Protein AF-A0A7K3H5N1-F1 (afdb_monomer)

Radius of gyration: 18.87 Å; Cα contacts (8 Å, |Δi|>4): 88; chains: 1; bounding box: 56×30×49 Å

Structure (mmCIF, N/CA/C/O backbone):
data_AF-A0A7K3H5N1-F1
#
_entry.id   AF-A0A7K3H5N1-F1
#
loop_
_atom_site.group_PDB
_atom_site.id
_atom_site.type_symbol
_atom_site.label_atom_id
_atom_site.label_alt_id
_atom_site.label_comp_id
_atom_site.label_asym_id
_atom_site.label_entity_id
_atom_site.label_seq_id
_atom_site.pdbx_PDB_ins_code
_atom_site.Cartn_x
_atom_site.Cartn_y
_atom_site.Cartn_z
_atom_site.occupancy
_atom_site.B_iso_or_equiv
_atom_site.auth_seq_id
_atom_site.auth_comp_id
_atom_site.auth_asym_id
_atom_site.auth_atom_id
_atom_site.pdbx_PDB_model_num
ATOM 1 N N . THR A 1 1 ? -3.644 -3.323 -12.199 1.00 82.06 1 THR A N 1
ATOM 2 C CA . THR A 1 1 ? -2.297 -3.932 -12.253 1.00 82.06 1 THR A CA 1
ATOM 3 C C . THR A 1 1 ? -2.051 -4.682 -10.954 1.00 82.06 1 THR A C 1
ATOM 5 O O . THR A 1 1 ? -2.855 -4.539 -10.037 1.00 82.06 1 THR A O 1
ATOM 8 N N . ARG A 1 2 ? -0.981 -5.486 -10.854 1.00 87.69 2 ARG A N 1
ATOM 9 C CA . ARG A 1 2 ? -0.649 -6.191 -9.601 1.00 87.69 2 ARG A CA 1
ATOM 10 C C . ARG A 1 2 ? -0.397 -5.215 -8.445 1.00 87.69 2 ARG A C 1
ATOM 12 O O . ARG A 1 2 ? -0.907 -5.453 -7.361 1.00 87.69 2 ARG A O 1
ATOM 19 N N . VAL A 1 3 ? 0.288 -4.096 -8.708 1.00 89.62 3 VAL A N 1
ATOM 20 C CA . VAL A 1 3 ? 0.497 -3.008 -7.732 1.00 89.62 3 VAL A CA 1
ATOM 21 C C . VAL A 1 3 ? -0.835 -2.508 -7.176 1.00 89.62 3 VAL A C 1
ATOM 23 O O . VAL A 1 3 ? -1.033 -2.529 -5.969 1.00 89.62 3 VAL A O 1
ATOM 26 N N . ARG A 1 4 ? -1.791 -2.153 -8.046 1.00 89.38 4 ARG A N 1
ATOM 27 C CA . ARG A 1 4 ? -3.104 -1.664 -7.602 1.00 89.38 4 ARG A CA 1
ATOM 28 C C . ARG A 1 4 ? -3.829 -2.659 -6.693 1.00 89.38 4 ARG A C 1
ATOM 30 O O . ARG A 1 4 ? -4.322 -2.251 -5.655 1.00 89.38 4 ARG A O 1
ATOM 37 N N . GLY A 1 5 ? -3.833 -3.949 -7.037 1.00 91.00 5 GLY A N 1
ATOM 38 C CA . GLY A 1 5 ? -4.464 -4.971 -6.193 1.00 91.00 5 GLY A CA 1
ATOM 39 C C . GLY A 1 5 ? -3.802 -5.119 -4.816 1.00 91.00 5 GLY A C 1
ATOM 40 O O . GLY A 1 5 ? -4.490 -5.355 -3.831 1.00 91.00 5 GLY A O 1
ATOM 41 N N . VAL A 1 6 ? -2.479 -4.938 -4.730 1.00 92.62 6 VAL A N 1
ATOM 42 C CA . VAL A 1 6 ? -1.746 -4.938 -3.452 1.00 92.62 6 VAL A CA 1
ATOM 43 C C . VAL A 1 6 ? -2.134 -3.728 -2.593 1.00 92.62 6 VAL A C 1
ATOM 45 O O . VAL A 1 6 ? -2.397 -3.889 -1.403 1.00 92.62 6 VAL A O 1
ATOM 48 N N . LEU A 1 7 ? -2.218 -2.534 -3.187 1.00 92.69 7 LEU A N 1
ATOM 49 C CA . LEU A 1 7 ? -2.584 -1.307 -2.468 1.00 92.69 7 LEU A CA 1
ATOM 50 C C . LEU A 1 7 ? -4.067 -1.293 -2.054 1.00 92.69 7 LEU A C 1
ATOM 52 O O . LEU A 1 7 ? -4.380 -0.880 -0.942 1.00 92.69 7 LEU A O 1
ATOM 56 N N . GLU A 1 8 ? -4.963 -1.811 -2.902 1.00 93.00 8 GLU A N 1
ATOM 57 C CA . GLU A 1 8 ? -6.383 -2.033 -2.576 1.00 93.00 8 GLU A CA 1
ATOM 58 C C . GLU A 1 8 ? -6.536 -2.976 -1.377 1.00 93.00 8 GLU A C 1
ATOM 60 O O . GLU A 1 8 ? -7.287 -2.673 -0.452 1.00 93.00 8 GLU A O 1
ATOM 65 N N . ALA A 1 9 ? -5.785 -4.081 -1.347 1.00 94.06 9 ALA A N 1
ATOM 66 C CA . ALA A 1 9 ? -5.814 -5.017 -0.227 1.00 94.06 9 ALA A CA 1
ATOM 67 C C . ALA A 1 9 ? -5.272 -4.400 1.075 1.00 94.06 9 ALA A C 1
ATOM 69 O O . ALA A 1 9 ? -5.865 -4.600 2.133 1.00 94.06 9 ALA A O 1
ATOM 70 N N . LYS A 1 10 ?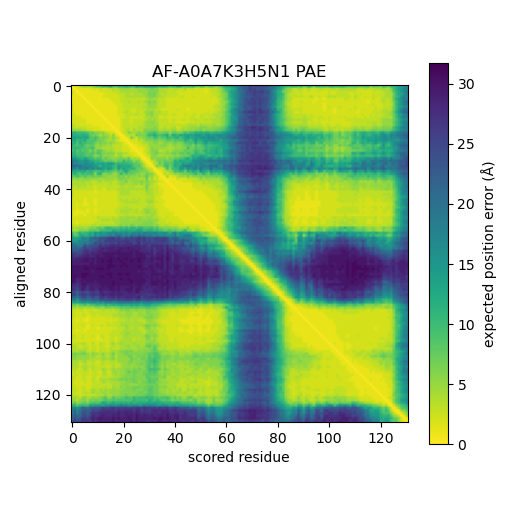 -4.175 -3.630 1.004 1.00 93.31 10 LYS A N 1
ATOM 71 C CA . LYS A 1 10 ? -3.596 -2.912 2.153 1.00 93.31 10 LYS A CA 1
ATOM 72 C C . LYS A 1 10 ? -4.599 -1.924 2.751 1.00 93.31 10 LYS A C 1
ATOM 74 O O . LYS A 1 10 ? -4.863 -2.002 3.947 1.00 93.31 10 LYS A O 1
ATOM 79 N N . LEU A 1 11 ? -5.172 -1.043 1.927 1.00 89.75 11 LEU A N 1
ATOM 80 C CA . LEU A 1 11 ? -6.124 -0.037 2.399 1.00 89.75 11 LEU A CA 1
ATOM 81 C C . LEU A 1 11 ? -7.401 -0.691 2.944 1.00 89.75 11 LEU A C 1
ATOM 83 O O . LEU A 1 11 ? -7.862 -0.325 4.020 1.00 89.75 11 LEU A O 1
ATOM 87 N N . GLY A 1 12 ? -7.935 -1.700 2.247 1.00 89.19 12 GLY A N 1
ATOM 88 C CA . GLY A 1 12 ? -9.112 -2.441 2.703 1.00 89.19 12 GLY A CA 1
ATOM 89 C C . GLY A 1 12 ? -8.904 -3.102 4.067 1.00 89.19 12 GLY A C 1
ATOM 90 O O . GLY A 1 12 ? -9.762 -2.979 4.935 1.00 89.19 12 GLY A O 1
ATOM 91 N N . LEU A 1 13 ? -7.741 -3.725 4.285 1.00 90.00 13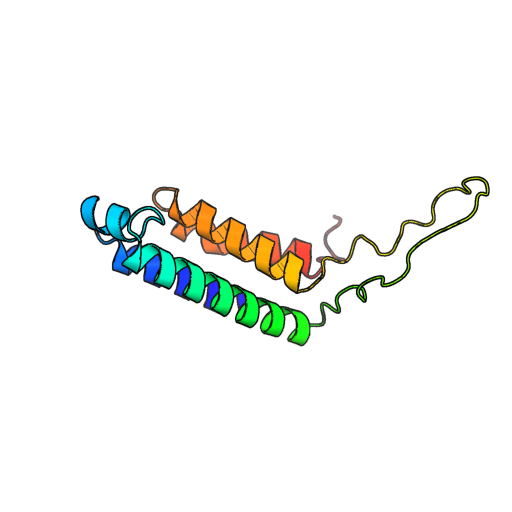 LEU A N 1
ATOM 92 C CA . LEU A 1 13 ? -7.392 -4.330 5.571 1.00 90.00 13 LEU A CA 1
ATOM 93 C C . LEU A 1 13 ? -7.337 -3.292 6.700 1.00 90.00 13 LEU A C 1
ATOM 95 O O . LEU A 1 13 ? -7.850 -3.547 7.785 1.00 90.00 13 LEU A O 1
ATOM 99 N N . VAL A 1 14 ? -6.719 -2.132 6.461 1.00 88.69 14 VAL A N 1
ATOM 100 C CA . VAL A 1 14 ? -6.621 -1.074 7.481 1.00 88.69 14 VAL A CA 1
ATOM 101 C C . VAL A 1 14 ? -7.999 -0.515 7.826 1.00 88.69 14 VAL A C 1
ATOM 103 O O . VAL A 1 14 ? -8.305 -0.364 9.006 1.00 88.69 14 VAL A O 1
ATOM 106 N N . LEU A 1 15 ? -8.853 -0.277 6.827 1.00 87.62 15 LEU A N 1
ATOM 107 C CA . LEU A 1 15 ? -10.222 0.196 7.049 1.00 87.62 15 LEU A CA 1
ATOM 108 C C . LEU A 1 15 ? -11.077 -0.836 7.800 1.00 87.62 15 LEU A C 1
ATOM 110 O O . LEU A 1 15 ? -11.817 -0.471 8.710 1.00 87.62 15 LEU A O 1
ATOM 114 N N . GLU A 1 16 ? -10.947 -2.124 7.470 1.00 89.00 16 GLU A N 1
ATOM 115 C CA . GLU A 1 16 ? -11.638 -3.205 8.183 1.00 89.00 16 GLU A CA 1
ATOM 116 C C . GLU A 1 16 ? -11.178 -3.307 9.643 1.00 89.00 16 GLU A C 1
ATOM 118 O O . GLU A 1 16 ? -12.004 -3.447 10.545 1.00 89.00 16 GLU A O 1
ATOM 123 N N . LEU A 1 17 ? -9.868 -3.195 9.886 1.00 86.81 17 LEU A N 1
ATOM 124 C CA . LEU A 1 17 ? -9.306 -3.218 11.233 1.00 86.81 17 LEU A CA 1
ATOM 125 C C . LEU A 1 17 ? -9.713 -1.990 12.048 1.00 86.81 17 LEU A C 1
ATOM 127 O O . LEU A 1 17 ? -10.031 -2.140 13.222 1.00 86.81 17 LEU A O 1
ATOM 131 N N . ALA A 1 18 ? -9.715 -0.795 11.454 1.00 84.69 18 ALA A N 1
ATOM 132 C CA . ALA A 1 18 ? -10.136 0.427 12.134 1.00 84.69 18 ALA A CA 1
ATOM 133 C C . ALA A 1 18 ? -11.633 0.383 12.495 1.00 84.69 18 ALA A C 1
ATOM 135 O O . ALA A 1 18 ? -12.020 0.787 13.596 1.00 84.69 18 ALA A O 1
ATOM 136 N N . GLY A 1 19 ? -12.466 -0.165 11.601 1.00 82.38 19 GLY A N 1
ATOM 137 C CA . GLY A 1 19 ? -13.916 -0.219 11.768 1.00 82.38 19 GLY A CA 1
ATOM 138 C C . GLY A 1 19 ? -14.525 1.164 12.031 1.00 82.38 19 GLY A C 1
ATOM 139 O O . GLY A 1 19 ? -13.968 2.192 11.655 1.00 82.38 19 GLY A O 1
ATOM 140 N N . ASP A 1 20 ? -15.659 1.198 12.733 1.00 76.06 20 ASP A N 1
ATOM 141 C CA . ASP A 1 20 ? -16.357 2.454 13.059 1.00 76.06 20 ASP A CA 1
ATOM 142 C C . ASP A 1 20 ? -15.872 3.107 14.372 1.00 76.06 20 ASP A C 1
ATOM 144 O O . ASP A 1 20 ? -16.408 4.132 14.800 1.00 76.06 20 ASP A O 1
ATOM 148 N N . SER A 1 21 ? -14.903 2.499 15.072 1.00 75.62 21 SER A N 1
ATOM 149 C CA . SER A 1 21 ? -14.525 2.905 16.429 1.00 75.62 21 SER A CA 1
ATOM 150 C C . SER A 1 21 ? -13.192 3.657 16.460 1.00 75.62 21 SER A C 1
ATOM 152 O O . SER A 1 21 ? -12.156 3.078 16.124 1.00 75.62 21 SER A O 1
ATOM 154 N N . PRO A 1 22 ? -13.153 4.896 16.986 1.00 70.88 22 PRO A N 1
ATOM 155 C CA . PRO A 1 22 ? -11.907 5.652 17.105 1.00 70.88 22 PRO A CA 1
ATOM 156 C C . PRO A 1 22 ? -10.877 4.963 18.015 1.00 70.88 22 PRO A C 1
ATOM 158 O O . PRO A 1 22 ? -9.679 5.118 17.815 1.00 70.88 22 PRO A O 1
ATOM 161 N N . HIS A 1 23 ? -11.321 4.144 18.975 1.00 75.31 23 HIS A N 1
ATOM 162 C CA . HIS A 1 23 ? -10.415 3.413 19.870 1.00 75.31 23 HIS A CA 1
ATOM 163 C C . HIS A 1 23 ? -9.627 2.313 19.151 1.00 75.31 23 HIS A C 1
ATOM 165 O O . HIS A 1 23 ? -8.522 1.985 19.568 1.00 75.31 23 HIS A O 1
ATOM 171 N N . THR A 1 24 ? -10.168 1.734 18.078 1.00 76.50 24 THR A N 1
ATOM 172 C CA . THR A 1 24 ? -9.447 0.714 17.309 1.00 76.50 24 THR A CA 1
ATOM 173 C C . THR A 1 24 ? -8.407 1.353 16.391 1.00 76.50 24 THR A C 1
ATOM 175 O O . THR A 1 24 ? -7.323 0.801 16.229 1.00 76.50 24 THR A O 1
ATOM 178 N N . ALA A 1 25 ? -8.673 2.557 15.875 1.00 74.31 25 ALA A N 1
ATOM 179 C CA . ALA A 1 25 ? -7.685 3.341 15.135 1.00 74.31 25 ALA A CA 1
ATOM 180 C C . ALA A 1 25 ? -6.482 3.741 16.015 1.00 74.31 25 ALA A C 1
ATOM 182 O O . ALA A 1 25 ? -5.342 3.631 15.576 1.00 74.31 25 ALA A O 1
ATOM 183 N N . GLU A 1 26 ? -6.714 4.114 17.280 1.00 74.94 26 GLU A N 1
ATOM 184 C CA . GLU A 1 26 ? -5.636 4.392 18.248 1.00 74.94 26 GLU A CA 1
ATOM 185 C C . GLU A 1 26 ? -4.746 3.170 18.525 1.00 74.94 26 GLU A C 1
ATOM 187 O O . GLU A 1 26 ? -3.563 3.321 18.822 1.00 74.94 26 GLU A O 1
ATOM 192 N N . LEU A 1 27 ? -5.292 1.954 18.421 1.00 75.81 27 LEU A N 1
ATOM 193 C CA . LEU A 1 27 ? -4.506 0.727 18.556 1.00 75.81 27 LEU A CA 1
ATOM 194 C C . LEU A 1 27 ? -3.633 0.461 17.332 1.00 75.81 27 LEU A C 1
ATOM 196 O O . LEU A 1 27 ? -2.599 -0.168 17.484 1.00 75.81 27 LEU A O 1
ATOM 200 N N . LEU A 1 28 ? -4.025 0.921 16.145 1.00 72.62 28 LEU A N 1
ATOM 201 C CA . LEU A 1 28 ? -3.232 0.777 14.920 1.00 72.62 28 LEU A CA 1
ATOM 202 C C . LEU A 1 28 ? -2.094 1.806 14.830 1.00 72.62 28 LEU A C 1
ATOM 204 O O . LEU A 1 28 ? -1.203 1.655 13.992 1.00 72.62 28 LEU A O 1
ATOM 208 N N . ASP A 1 29 ? -2.109 2.821 15.697 1.00 70.62 29 ASP A N 1
ATOM 209 C CA . ASP A 1 29 ? -1.074 3.843 15.779 1.00 70.62 29 ASP A CA 1
ATOM 210 C C . ASP A 1 29 ? 0.233 3.301 16.382 1.00 70.62 29 ASP A C 1
ATOM 212 O O . ASP A 1 29 ? 0.261 2.475 17.300 1.00 70.62 29 ASP A O 1
ATOM 216 N N . GLU A 1 30 ? 1.351 3.830 15.891 1.00 62.34 30 GLU A N 1
ATOM 217 C CA . GLU A 1 30 ? 2.709 3.429 16.265 1.00 62.34 30 GLU A CA 1
ATOM 218 C C . GLU A 1 30 ? 3.005 3.616 17.772 1.00 62.34 30 GLU A C 1
ATOM 220 O O . GLU A 1 30 ? 3.897 2.972 18.334 1.00 62.34 30 GLU A O 1
ATOM 225 N N . LYS A 1 31 ? 2.225 4.449 18.479 1.00 59.00 31 LYS A N 1
ATOM 226 C CA . LYS A 1 31 ? 2.336 4.657 19.935 1.00 59.00 31 LYS A CA 1
ATOM 227 C C . LYS A 1 31 ? 1.888 3.431 20.741 1.00 59.00 31 LYS A C 1
ATOM 229 O O . LYS A 1 31 ? 2.348 3.254 21.877 1.00 59.00 31 LYS A O 1
ATOM 234 N N . ALA A 1 32 ? 1.040 2.564 20.185 1.00 67.69 32 ALA A N 1
ATOM 235 C CA . ALA A 1 32 ? 0.609 1.317 20.807 1.00 67.69 32 ALA A CA 1
ATOM 236 C C . ALA A 1 32 ? 1.631 0.198 20.526 1.00 67.69 32 ALA A C 1
ATOM 238 O O . ALA A 1 32 ? 1.418 -0.642 19.662 1.00 67.69 32 ALA A O 1
ATOM 239 N N . ARG A 1 33 ? 2.749 0.174 21.273 1.00 61.22 33 ARG A N 1
ATOM 240 C CA . ARG A 1 33 ? 3.961 -0.650 21.016 1.00 61.22 33 ARG A CA 1
ATOM 241 C C . ARG A 1 33 ? 3.749 -2.026 20.358 1.00 61.22 33 ARG A C 1
ATOM 243 O O . ARG A 1 33 ? 4.425 -2.321 19.386 1.00 61.22 33 ARG A O 1
ATOM 250 N N . LEU A 1 34 ? 2.830 -2.859 20.861 1.00 71.06 34 LEU A N 1
ATOM 251 C CA . LEU A 1 34 ? 2.598 -4.201 20.302 1.00 71.06 34 LEU A CA 1
ATOM 252 C C . LEU A 1 34 ? 2.031 -4.163 18.873 1.00 71.06 34 LEU A C 1
ATOM 254 O O . LEU A 1 34 ? 2.442 -4.946 18.024 1.00 71.06 34 LEU A O 1
ATOM 258 N N . PHE A 1 35 ? 1.083 -3.268 18.613 1.00 74.62 35 PHE A N 1
ATOM 259 C CA . PHE A 1 35 ? 0.519 -3.073 17.281 1.00 74.62 35 PHE A CA 1
ATOM 260 C C . PHE A 1 35 ? 1.436 -2.220 16.406 1.00 74.62 35 PHE A C 1
ATOM 262 O O . PHE A 1 35 ? 1.530 -2.488 15.215 1.00 74.62 35 PHE A O 1
ATOM 269 N N . GLY A 1 36 ? 2.190 -1.288 16.995 1.00 77.31 36 GLY A N 1
ATOM 270 C CA . GLY A 1 36 ? 3.245 -0.541 16.312 1.00 77.31 36 GLY A CA 1
ATOM 271 C C . GLY A 1 36 ? 4.289 -1.459 15.669 1.00 77.31 36 GLY A C 1
ATOM 272 O O . GLY A 1 36 ? 4.559 -1.324 14.477 1.00 77.31 36 GLY A O 1
ATOM 273 N N . ASP A 1 37 ? 4.793 -2.459 16.402 1.00 82.62 37 ASP A N 1
ATOM 274 C CA . ASP A 1 37 ? 5.753 -3.440 15.867 1.00 82.62 37 ASP A CA 1
ATOM 275 C C . ASP A 1 37 ? 5.156 -4.258 14.703 1.00 82.62 37 ASP A C 1
ATOM 277 O O . ASP A 1 37 ? 5.824 -4.503 13.694 1.00 82.62 37 ASP A O 1
ATOM 281 N N . ILE A 1 38 ? 3.877 -4.645 14.808 1.00 87.19 38 ILE A N 1
ATOM 282 C CA . ILE A 1 38 ? 3.154 -5.374 13.752 1.00 87.19 38 ILE A CA 1
ATOM 283 C C . ILE A 1 38 ? 2.963 -4.489 12.514 1.00 87.19 38 ILE A C 1
ATOM 285 O O . ILE A 1 38 ? 3.239 -4.931 11.399 1.00 87.19 38 ILE A O 1
ATOM 289 N N . CYS A 1 39 ? 2.519 -3.244 12.692 1.00 85.50 39 CYS A N 1
ATOM 290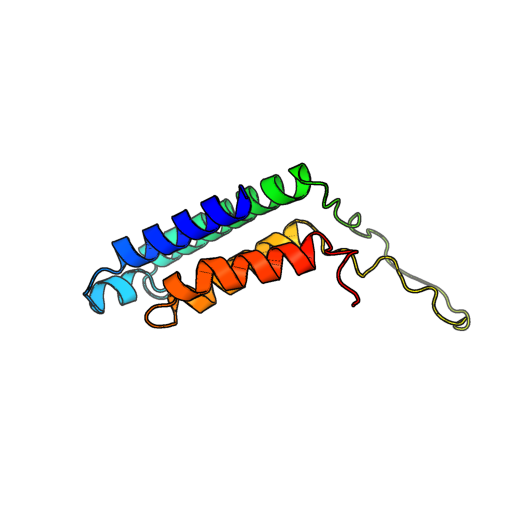 C CA . CYS A 1 39 ? 2.322 -2.280 11.611 1.00 85.50 39 CYS A CA 1
ATOM 291 C C . CYS A 1 39 ? 3.641 -1.970 10.892 1.00 85.50 39 CYS A C 1
ATOM 293 O O . CYS A 1 39 ? 3.669 -1.908 9.657 1.00 85.50 39 CYS A O 1
ATOM 295 N N . HIS A 1 40 ? 4.738 -1.835 11.641 1.00 86.81 40 HIS A N 1
ATOM 296 C CA . HIS A 1 40 ? 6.067 -1.610 11.085 1.00 86.81 40 HIS A CA 1
ATOM 297 C C . HIS A 1 40 ? 6.556 -2.820 10.275 1.00 86.81 40 HIS A C 1
ATOM 299 O O . HIS A 1 40 ? 6.923 -2.668 9.108 1.00 86.81 40 HIS A O 1
ATOM 305 N N . GLY A 1 41 ? 6.480 -4.030 10.845 1.00 91.12 41 GLY A N 1
ATOM 306 C CA . GLY A 1 41 ? 6.853 -5.268 10.152 1.00 91.12 41 GLY A CA 1
ATOM 307 C C . GLY A 1 41 ? 6.026 -5.503 8.886 1.00 91.12 41 GLY A C 1
ATOM 308 O O . GLY A 1 41 ? 6.577 -5.738 7.813 1.00 91.12 41 GLY A O 1
ATOM 309 N N . PHE A 1 42 ? 4.708 -5.322 8.972 1.00 91.19 42 PHE A N 1
ATOM 310 C CA . PHE A 1 42 ? 3.817 -5.422 7.818 1.00 91.19 42 PHE A CA 1
ATOM 311 C C . PHE A 1 42 ? 4.157 -4.407 6.718 1.00 91.19 42 PHE A C 1
ATOM 313 O O . PHE A 1 42 ? 4.122 -4.741 5.534 1.00 91.19 42 PHE A O 1
ATOM 320 N N . THR A 1 43 ? 4.505 -3.172 7.085 1.00 92.25 43 THR A N 1
ATOM 321 C CA . THR A 1 43 ? 4.894 -2.139 6.114 1.00 92.25 43 THR A CA 1
ATOM 322 C C . THR A 1 43 ? 6.231 -2.474 5.445 1.00 92.25 43 THR A C 1
ATOM 324 O O . THR A 1 43 ? 6.367 -2.285 4.236 1.00 92.25 43 THR A O 1
ATOM 327 N N . ALA A 1 44 ? 7.187 -3.050 6.180 1.00 94.06 44 ALA A N 1
ATOM 328 C CA . ALA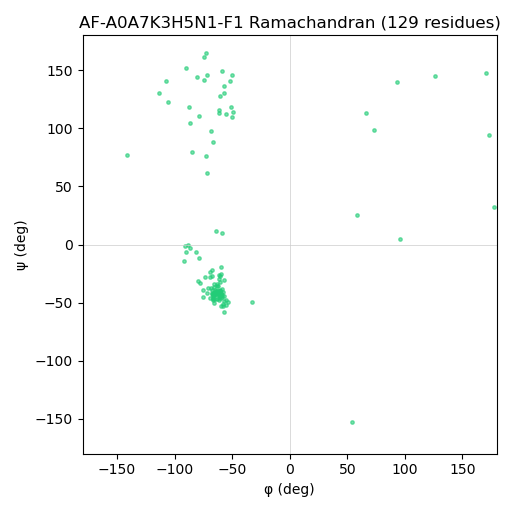 A 1 44 ? 8.452 -3.533 5.623 1.00 94.06 44 ALA A CA 1
ATOM 329 C C . ALA A 1 44 ? 8.259 -4.718 4.652 1.00 94.06 44 ALA A C 1
ATOM 331 O O . ALA A 1 44 ? 8.852 -4.746 3.565 1.00 94.06 44 ALA A O 1
ATOM 332 N N . ASP A 1 45 ? 7.382 -5.664 4.992 1.00 96.62 45 ASP A N 1
ATOM 333 C CA . ASP A 1 45 ? 7.030 -6.788 4.117 1.00 96.62 45 ASP A CA 1
AT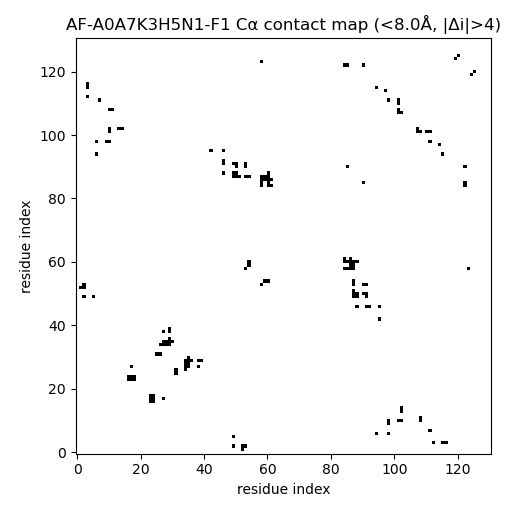OM 334 C C . ASP A 1 45 ? 6.294 -6.308 2.858 1.00 96.62 45 ASP A C 1
ATOM 336 O O . ASP A 1 45 ? 6.598 -6.742 1.741 1.00 96.62 45 ASP A O 1
ATOM 340 N N . LEU A 1 46 ? 5.368 -5.355 3.012 1.00 95.56 46 LEU A N 1
ATOM 341 C CA . LEU A 1 46 ? 4.665 -4.715 1.902 1.00 95.56 46 LEU A CA 1
ATOM 342 C C . LEU A 1 46 ? 5.638 -4.000 0.958 1.00 95.56 46 LEU A C 1
ATOM 344 O O . LEU A 1 46 ? 5.532 -4.156 -0.260 1.00 95.56 46 LEU A O 1
ATOM 348 N N . ARG A 1 47 ? 6.610 -3.261 1.506 1.00 96.62 47 ARG A N 1
ATOM 349 C CA . ARG A 1 47 ? 7.678 -2.620 0.731 1.00 96.62 47 ARG A CA 1
ATOM 350 C C . ARG A 1 47 ? 8.451 -3.647 -0.088 1.00 96.62 47 ARG A C 1
ATOM 352 O O . ARG A 1 47 ? 8.603 -3.483 -1.296 1.00 96.62 47 ARG A O 1
ATOM 359 N N . THR A 1 48 ? 8.869 -4.740 0.545 1.00 96.81 48 THR A N 1
ATOM 360 C CA . THR A 1 48 ? 9.599 -5.834 -0.115 1.00 96.81 48 THR A CA 1
ATOM 361 C C . THR A 1 48 ? 8.780 -6.464 -1.245 1.00 96.81 48 THR A C 1
ATOM 363 O O . THR A 1 48 ? 9.293 -6.694 -2.344 1.00 96.81 48 THR A O 1
ATOM 366 N N . LEU A 1 49 ? 7.483 -6.693 -1.016 1.00 95.56 49 LEU A N 1
ATOM 367 C CA . LEU A 1 49 ? 6.568 -7.198 -2.036 1.00 95.56 49 LEU A CA 1
ATOM 368 C C . LEU A 1 49 ? 6.463 -6.238 -3.229 1.00 95.56 49 LEU A C 1
ATOM 370 O O . LEU A 1 49 ? 6.551 -6.684 -4.375 1.00 95.56 49 LEU A O 1
ATOM 374 N N . LEU A 1 50 ? 6.273 -4.942 -2.975 1.00 93.88 50 LEU A N 1
ATOM 375 C CA . LEU A 1 50 ? 6.141 -3.917 -4.013 1.00 93.88 50 LEU A CA 1
ATOM 376 C C . LEU A 1 50 ? 7.423 -3.767 -4.839 1.00 93.88 50 LEU A C 1
ATOM 378 O O . LEU A 1 50 ? 7.332 -3.730 -6.066 1.00 93.88 50 LEU A O 1
ATOM 382 N N . ILE A 1 51 ? 8.599 -3.800 -4.203 1.00 94.12 51 ILE A N 1
ATOM 383 C CA . ILE A 1 51 ? 9.900 -3.830 -4.892 1.00 94.12 51 ILE A CA 1
ATOM 384 C C . ILE A 1 51 ? 9.946 -4.988 -5.890 1.00 94.12 51 ILE A C 1
ATOM 386 O O . ILE A 1 51 ? 10.257 -4.790 -7.065 1.00 94.12 51 ILE A O 1
ATOM 390 N N . GLY A 1 52 ? 9.569 -6.196 -5.457 1.00 92.06 52 GLY A N 1
ATOM 391 C CA . GLY A 1 52 ? 9.523 -7.364 -6.336 1.00 92.06 52 GLY A CA 1
ATOM 392 C C . GLY A 1 52 ? 8.520 -7.216 -7.487 1.00 92.06 52 GLY A C 1
ATOM 393 O O . GLY A 1 52 ? 8.787 -7.667 -8.603 1.00 92.06 52 GLY A O 1
ATOM 394 N N . VAL A 1 53 ? 7.373 -6.564 -7.251 1.00 91.75 53 VAL A N 1
ATOM 395 C CA . VAL A 1 53 ? 6.379 -6.273 -8.300 1.00 91.75 53 VAL A CA 1
ATOM 396 C C . VAL A 1 53 ? 6.955 -5.319 -9.349 1.00 91.75 53 VAL A C 1
ATOM 398 O O . VAL A 1 53 ? 6.799 -5.578 -10.542 1.00 91.75 53 VAL A O 1
ATOM 401 N N . PHE A 1 54 ? 7.609 -4.239 -8.922 1.00 89.19 54 PHE A N 1
ATOM 402 C CA . PHE A 1 54 ? 8.161 -3.221 -9.814 1.00 89.19 54 PHE A CA 1
ATOM 403 C C . PHE A 1 54 ? 9.394 -3.712 -10.578 1.00 89.19 54 PHE A C 1
ATOM 405 O O . PHE A 1 54 ? 9.466 -3.526 -11.793 1.00 89.19 54 PHE A O 1
ATOM 412 N N . ALA A 1 55 ? 10.298 -4.438 -9.915 1.00 87.69 55 ALA A N 1
ATOM 413 C CA . ALA A 1 55 ? 11.438 -5.076 -10.569 1.00 87.69 55 ALA A CA 1
ATOM 414 C C . ALA A 1 55 ? 10.986 -6.080 -11.649 1.00 87.69 55 ALA A C 1
ATOM 416 O O . ALA A 1 55 ? 11.522 -6.099 -12.757 1.00 87.69 55 ALA A O 1
ATOM 417 N N . GLY A 1 56 ? 9.944 -6.873 -11.363 1.00 82.00 56 GLY A N 1
ATOM 418 C CA . GLY A 1 56 ? 9.338 -7.788 -12.336 1.00 82.00 56 GLY A CA 1
ATOM 419 C C . GLY A 1 56 ? 8.622 -7.089 -13.501 1.00 82.00 56 GLY A C 1
ATOM 420 O O . GLY A 1 56 ? 8.458 -7.695 -14.558 1.00 82.00 56 GLY A O 1
ATOM 421 N N . ALA A 1 57 ? 8.221 -5.825 -13.330 1.00 79.38 57 ALA A N 1
ATOM 422 C CA . ALA A 1 57 ? 7.593 -4.999 -14.363 1.00 79.38 57 ALA A CA 1
ATOM 423 C C . ALA A 1 57 ? 8.605 -4.256 -15.257 1.00 79.38 57 ALA A C 1
ATOM 425 O O . ALA A 1 57 ? 8.195 -3.602 -16.212 1.00 79.38 57 ALA A O 1
ATOM 426 N N . GLY A 1 58 ? 9.911 -4.377 -14.987 1.00 68.69 58 GLY A N 1
ATOM 427 C CA . GLY A 1 58 ? 10.966 -3.796 -15.819 1.00 68.69 58 GLY A CA 1
ATOM 428 C C . GLY A 1 58 ? 11.496 -2.438 -15.357 1.00 68.69 58 GLY A C 1
ATOM 429 O O . GLY A 1 58 ? 12.367 -1.899 -16.037 1.00 68.69 58 GLY A O 1
ATOM 430 N N . LEU A 1 59 ? 11.061 -1.916 -14.200 1.00 65.00 59 LEU A N 1
ATOM 431 C CA . LEU A 1 59 ? 11.808 -0.863 -13.504 1.00 65.00 59 LEU A CA 1
ATOM 432 C C . LEU A 1 59 ? 13.104 -1.507 -13.005 1.00 65.00 59 LEU A C 1
ATOM 434 O O . LEU A 1 59 ? 13.116 -2.238 -12.018 1.00 65.00 59 LEU A O 1
ATOM 438 N N . ARG A 1 60 ? 14.196 -1.342 -13.747 1.00 55.06 60 ARG A N 1
ATOM 439 C CA . ARG A 1 60 ? 15.523 -1.701 -13.249 1.00 55.06 60 ARG A CA 1
ATOM 440 C C . ARG A 1 60 ? 16.048 -0.484 -12.515 1.00 55.06 60 ARG A C 1
ATOM 442 O O . ARG A 1 60 ? 16.160 0.577 -13.116 1.00 55.06 60 ARG A O 1
ATOM 449 N N . GLY A 1 61 ? 16.297 -0.648 -11.220 1.00 50.34 61 GLY A N 1
ATOM 450 C CA . GLY A 1 61 ? 16.911 0.403 -10.426 1.00 50.34 61 GLY A CA 1
ATOM 451 C C . GLY A 1 61 ? 18.273 0.776 -10.991 1.00 50.34 61 GLY A C 1
ATOM 452 O O . GLY A 1 61 ? 18.953 -0.072 -11.576 1.00 50.34 61 GLY A O 1
ATOM 453 N N . ALA A 1 62 ? 18.651 2.039 -10.822 1.00 54.31 62 ALA A N 1
ATOM 454 C CA . ALA A 1 62 ? 20.045 2.422 -10.954 1.00 54.31 62 ALA A CA 1
ATOM 455 C C . ALA A 1 62 ? 20.861 1.580 -9.959 1.00 54.31 62 ALA A C 1
ATOM 457 O O . ALA A 1 62 ? 20.475 1.452 -8.795 1.00 54.31 62 ALA A O 1
ATOM 458 N N . ASP A 1 63 ? 21.941 0.953 -10.431 1.00 44.56 63 ASP A N 1
ATOM 459 C CA . ASP A 1 63 ? 22.872 0.235 -9.561 1.00 44.56 63 ASP A CA 1
ATOM 460 C C . ASP A 1 63 ? 23.315 1.155 -8.406 1.00 44.56 63 ASP A C 1
ATOM 462 O O . ASP A 1 63 ? 23.539 2.350 -8.637 1.00 44.56 63 ASP A O 1
ATOM 466 N N . PRO A 1 64 ? 23.451 0.643 -7.166 1.00 43.94 64 PRO A N 1
ATOM 467 C CA . PRO A 1 64 ? 23.957 1.449 -6.068 1.00 43.94 64 PRO A CA 1
ATOM 468 C C . PRO A 1 64 ? 25.380 1.885 -6.421 1.00 43.94 64 PRO A C 1
ATOM 470 O O . PRO A 1 64 ? 26.274 1.056 -6.591 1.00 43.94 64 PRO A O 1
ATOM 473 N N . ALA A 1 65 ? 25.575 3.194 -6.573 1.00 46.81 65 ALA A N 1
ATOM 474 C CA . ALA A 1 65 ? 26.885 3.782 -6.785 1.00 46.81 65 ALA A CA 1
ATOM 475 C C . ALA A 1 65 ? 27.737 3.584 -5.521 1.00 46.81 65 ALA A C 1
ATOM 477 O O . ALA A 1 65 ? 27.753 4.420 -4.620 1.00 46.81 65 ALA A O 1
ATOM 478 N N . GLU A 1 66 ? 28.442 2.458 -5.446 1.00 41.44 66 GLU A N 1
ATOM 479 C CA . GLU A 1 66 ? 29.600 2.311 -4.573 1.00 41.44 66 GLU A CA 1
ATOM 480 C C . GLU A 1 66 ? 30.800 2.987 -5.252 1.00 41.44 66 GLU A C 1
ATOM 482 O O . GLU A 1 66 ? 31.300 2.520 -6.276 1.00 41.44 66 GLU A O 1
ATOM 487 N N . GLY A 1 67 ? 31.255 4.110 -4.693 1.00 33.50 67 GLY A N 1
ATOM 488 C CA . GLY A 1 67 ? 32.471 4.787 -5.142 1.00 33.50 67 GLY A CA 1
ATOM 489 C C . GLY A 1 67 ? 32.692 6.135 -4.461 1.00 33.50 67 GLY A C 1
ATOM 490 O O . GLY A 1 67 ? 32.181 7.155 -4.911 1.00 33.50 67 GLY A O 1
ATOM 491 N N . GLU A 1 68 ? 33.470 6.141 -3.380 1.00 35.38 68 GLU A N 1
ATOM 492 C CA . GLU A 1 68 ? 33.995 7.360 -2.757 1.00 35.38 68 GLU A CA 1
ATOM 493 C C . GLU A 1 68 ? 35.149 7.988 -3.580 1.00 35.38 68 GLU A C 1
ATOM 495 O O . GLU A 1 68 ? 36.030 7.280 -4.059 1.00 35.38 68 GLU A O 1
ATOM 500 N N . ALA A 1 69 ? 35.140 9.331 -3.623 1.00 44.22 69 ALA A N 1
ATOM 501 C CA . ALA A 1 69 ? 36.236 10.318 -3.739 1.00 44.22 69 ALA A CA 1
ATOM 502 C C . ALA A 1 69 ? 37.121 10.456 -5.017 1.00 44.22 69 ALA A C 1
ATOM 504 O O . ALA A 1 69 ? 38.022 9.661 -5.264 1.00 44.22 69 ALA A O 1
ATOM 505 N N . ASP A 1 70 ? 36.960 11.621 -5.680 1.00 37.28 70 ASP A N 1
ATOM 506 C CA . ASP A 1 70 ? 37.968 12.698 -5.905 1.00 37.28 70 ASP A CA 1
ATOM 507 C C . ASP A 1 70 ? 38.249 13.185 -7.358 1.00 37.28 70 ASP A C 1
ATOM 509 O O . ASP A 1 70 ? 38.306 12.412 -8.311 1.00 37.28 70 ASP A O 1
ATOM 513 N N . GLU A 1 71 ? 38.513 14.502 -7.430 1.00 37.50 71 GLU A N 1
ATOM 514 C CA . GLU A 1 71 ? 39.108 15.366 -8.475 1.00 37.50 71 GLU A CA 1
ATOM 515 C C . GLU A 1 71 ? 38.260 16.126 -9.529 1.00 37.50 71 GLU A C 1
ATOM 517 O O . GLU A 1 71 ? 37.256 15.680 -10.081 1.00 37.50 71 GLU A O 1
ATOM 522 N N . ALA A 1 72 ? 38.718 17.363 -9.763 1.00 45.28 72 ALA A N 1
ATOM 523 C CA . ALA A 1 72 ? 38.036 18.538 -10.296 1.00 45.28 72 ALA A CA 1
ATOM 524 C C . ALA A 1 72 ? 38.086 18.699 -11.838 1.00 45.28 72 ALA A C 1
ATOM 526 O O . ALA A 1 72 ? 39.073 18.357 -12.484 1.00 45.28 72 ALA A O 1
ATOM 527 N N . GLY A 1 73 ? 37.072 19.347 -12.441 1.00 34.47 73 GLY A N 1
ATOM 528 C CA . GLY A 1 73 ? 37.106 19.813 -13.846 1.00 34.47 73 GLY A CA 1
ATOM 529 C C . GLY A 1 73 ? 35.751 20.322 -14.381 1.00 34.47 73 GLY A C 1
ATOM 530 O O . GLY A 1 73 ? 34.722 19.841 -13.922 1.00 34.47 73 GLY A O 1
ATOM 531 N N . PRO A 1 74 ? 35.697 21.320 -15.296 1.00 46.28 74 PRO A N 1
ATOM 532 C CA . PRO A 1 74 ? 34.562 22.241 -15.397 1.00 46.28 74 PRO A CA 1
ATOM 533 C C . PRO A 1 74 ? 33.355 21.689 -16.169 1.00 46.28 74 PRO A C 1
ATOM 535 O O . PRO A 1 74 ? 33.484 21.004 -17.181 1.00 46.28 74 PRO A O 1
ATOM 538 N N . ALA A 1 75 ? 32.175 22.080 -15.685 1.00 47.03 75 ALA A N 1
ATOM 539 C CA . ALA A 1 75 ? 30.855 21.718 -16.184 1.00 47.03 75 ALA A CA 1
ATOM 540 C C . ALA A 1 75 ? 30.657 22.041 -17.679 1.00 47.03 75 ALA A C 1
ATOM 542 O O . ALA A 1 75 ? 30.565 23.205 -18.078 1.00 47.03 75 ALA A O 1
ATOM 543 N N . GLY A 1 76 ? 30.538 20.992 -18.496 1.00 39.00 76 GLY A N 1
ATOM 544 C CA . GLY A 1 76 ? 29.847 21.051 -19.784 1.00 39.00 76 GLY A CA 1
ATOM 545 C C . GLY A 1 76 ? 28.326 21.137 -19.582 1.00 39.00 76 GLY A C 1
ATOM 546 O O . GLY A 1 76 ? 27.847 20.882 -18.474 1.00 39.00 76 GLY A O 1
ATOM 54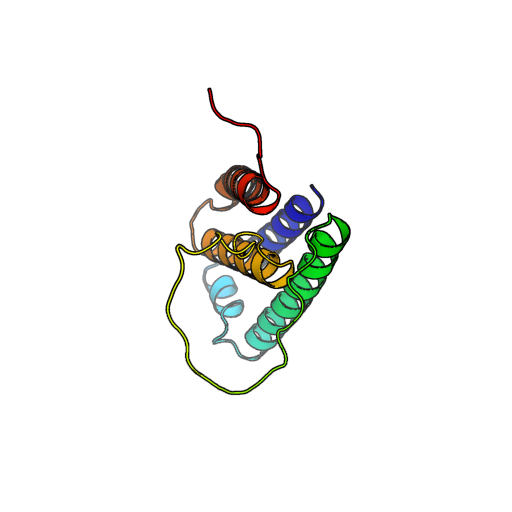7 N N . PRO A 1 77 ? 27.540 21.503 -20.613 1.00 42.38 77 PRO A N 1
ATOM 548 C CA . PRO A 1 77 ? 26.086 21.519 -20.504 1.00 42.38 77 PRO A CA 1
ATOM 549 C C . PRO A 1 77 ? 25.629 20.090 -20.218 1.00 42.38 77 PRO A C 1
ATOM 551 O O . PRO A 1 77 ? 25.842 19.198 -21.040 1.00 42.38 77 PRO A O 1
ATOM 554 N N . GLY A 1 78 ? 25.090 19.891 -19.014 1.00 41.44 78 GLY A N 1
ATOM 555 C CA . GLY A 1 78 ? 24.723 18.590 -18.481 1.00 41.44 78 GLY A CA 1
ATOM 556 C C . GLY A 1 78 ? 23.895 17.819 -19.494 1.00 41.44 78 GLY A C 1
ATOM 557 O O . GLY A 1 78 ? 22.775 18.212 -19.824 1.00 41.44 78 GLY A O 1
ATOM 558 N N . ALA A 1 79 ? 24.467 16.723 -19.991 1.00 42.34 79 ALA A N 1
ATOM 559 C CA . ALA A 1 79 ? 23.661 15.625 -20.472 1.00 42.34 79 ALA A CA 1
ATOM 560 C C . ALA A 1 79 ? 22.676 15.331 -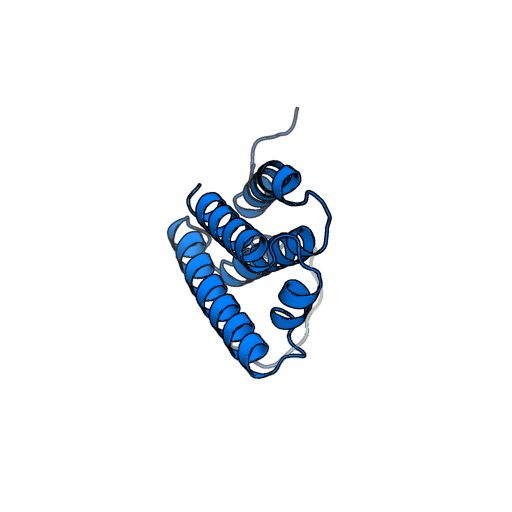19.342 1.00 42.34 79 ALA A C 1
ATOM 562 O O . ALA A 1 79 ? 23.104 15.085 -18.218 1.00 42.34 79 ALA A O 1
ATOM 563 N N . VAL A 1 80 ? 21.382 15.482 -19.612 1.00 45.31 80 VAL A N 1
ATOM 564 C CA . VAL A 1 80 ? 20.339 15.044 -18.690 1.00 45.31 80 VAL A CA 1
ATOM 565 C C . VAL A 1 80 ? 20.669 13.610 -18.305 1.00 45.31 80 VAL A C 1
ATOM 567 O O . VAL A 1 80 ? 20.649 12.717 -19.155 1.00 45.31 80 VAL A O 1
ATOM 570 N N . ASP A 1 81 ? 21.074 13.419 -17.053 1.00 41.44 81 ASP A N 1
ATOM 571 C CA . ASP A 1 81 ? 21.283 12.095 -16.502 1.00 41.44 81 ASP A CA 1
ATOM 572 C C . ASP A 1 81 ? 20.030 11.255 -16.791 1.00 41.44 81 ASP A C 1
ATOM 574 O O . ASP A 1 81 ? 18.907 11.766 -16.700 1.00 41.44 81 ASP A O 1
ATOM 578 N N . PRO A 1 82 ? 20.154 9.943 -17.038 1.00 45.56 82 PRO A N 1
ATOM 579 C CA . PRO A 1 82 ? 19.015 9.034 -16.948 1.00 45.56 82 PRO A CA 1
ATOM 580 C C . PRO A 1 82 ? 18.438 8.938 -15.513 1.00 45.56 82 PRO A C 1
ATOM 582 O O . PRO A 1 82 ? 17.572 8.105 -15.264 1.00 45.56 82 PRO A O 1
ATOM 585 N N . ALA A 1 83 ? 18.846 9.826 -14.592 1.00 46.41 83 ALA A N 1
ATOM 586 C CA . ALA A 1 83 ? 18.336 10.057 -13.236 1.00 46.41 83 ALA A CA 1
ATOM 587 C C . ALA A 1 83 ? 16.840 10.437 -13.150 1.00 46.41 83 ALA A C 1
ATOM 589 O O . ALA A 1 83 ? 16.365 10.834 -12.092 1.00 46.41 83 ALA A O 1
ATOM 590 N N . GLY A 1 84 ? 16.085 10.331 -14.247 1.00 54.06 84 GLY A N 1
ATOM 591 C CA . GLY A 1 84 ? 14.622 10.397 -14.245 1.00 54.06 84 GLY A CA 1
ATOM 592 C C . GLY A 1 84 ? 13.938 9.035 -14.073 1.00 54.06 84 GLY A C 1
ATOM 593 O O . GLY A 1 84 ? 12.714 8.991 -13.970 1.00 54.06 84 GLY A O 1
ATOM 594 N N . ALA A 1 85 ? 14.687 7.927 -14.076 1.00 66.44 85 ALA A N 1
ATOM 595 C CA . ALA A 1 85 ? 14.132 6.599 -13.838 1.00 66.44 85 ALA A CA 1
ATOM 596 C C . ALA A 1 85 ? 14.085 6.310 -12.331 1.00 66.44 85 ALA A C 1
ATOM 598 O O . ALA A 1 85 ? 15.110 6.021 -11.719 1.00 66.44 85 ALA A O 1
ATOM 599 N N . VAL A 1 86 ? 12.884 6.381 -11.756 1.00 80.38 86 VAL A N 1
ATOM 600 C CA . VAL A 1 86 ? 12.614 5.974 -10.370 1.00 80.38 86 VAL A CA 1
ATOM 601 C C . VAL A 1 86 ? 12.950 4.491 -10.213 1.00 80.38 86 VAL A C 1
ATOM 603 O O . VAL A 1 86 ? 12.477 3.655 -10.990 1.00 80.38 86 VAL A O 1
ATOM 606 N N . ASP A 1 87 ? 13.762 4.143 -9.218 1.00 86.38 87 ASP A N 1
ATOM 607 C CA . ASP A 1 87 ? 14.074 2.741 -8.949 1.00 86.38 87 ASP A CA 1
ATOM 608 C C . ASP A 1 87 ? 12.887 2.004 -8.274 1.00 86.38 87 ASP A C 1
ATOM 610 O O . ASP A 1 87 ? 11.976 2.631 -7.731 1.00 86.38 87 ASP A O 1
ATOM 614 N N . PRO A 1 88 ? 12.839 0.657 -8.290 1.00 89.25 88 PRO A N 1
ATOM 615 C CA . PRO A 1 88 ? 11.748 -0.106 -7.674 1.00 89.25 88 PRO A CA 1
ATOM 616 C C . PRO A 1 88 ? 11.513 0.143 -6.183 1.00 89.25 88 PRO A C 1
ATOM 618 O O . PRO A 1 88 ? 10.387 -0.031 -5.714 1.00 89.25 88 PRO A O 1
ATOM 621 N N . ALA A 1 89 ? 12.563 0.471 -5.431 1.00 90.56 89 ALA A N 1
ATOM 622 C CA . ALA A 1 89 ? 12.478 0.756 -4.008 1.00 90.56 89 ALA A CA 1
ATOM 623 C C . ALA A 1 89 ? 11.871 2.136 -3.775 1.00 90.56 89 ALA A C 1
ATOM 625 O O . ALA A 1 89 ? 10.912 2.242 -3.014 1.00 90.56 89 ALA A O 1
ATOM 626 N N . GLU A 1 90 ? 12.323 3.140 -4.518 1.00 91.38 90 GLU A N 1
ATOM 627 C CA . GLU A 1 90 ? 11.723 4.470 -4.505 1.00 91.38 90 GLU A CA 1
ATOM 628 C C . GLU A 1 90 ? 10.250 4.426 -4.964 1.00 91.38 90 GLU A C 1
ATOM 630 O O . GLU A 1 90 ? 9.368 4.969 -4.298 1.00 91.38 90 GLU A O 1
ATOM 635 N N . ALA A 1 91 ? 9.932 3.679 -6.027 1.00 91.25 91 ALA A N 1
ATOM 636 C CA . ALA A 1 91 ? 8.556 3.474 -6.487 1.00 91.25 91 ALA A CA 1
ATOM 637 C C . ALA A 1 91 ? 7.664 2.804 -5.421 1.00 91.25 91 ALA A C 1
ATOM 639 O O . ALA A 1 91 ? 6.490 3.164 -5.267 1.00 91.25 91 ALA A O 1
ATOM 640 N N . ALA A 1 92 ? 8.206 1.832 -4.679 1.00 93.12 92 ALA A N 1
ATOM 641 C CA . ALA A 1 92 ? 7.508 1.188 -3.570 1.00 93.12 92 ALA A CA 1
ATOM 642 C C . ALA A 1 92 ? 7.262 2.164 -2.409 1.00 93.12 92 ALA A C 1
ATOM 644 O O . ALA A 1 92 ? 6.145 2.208 -1.888 1.00 93.12 92 ALA A O 1
ATOM 645 N N . ASP A 1 93 ? 8.263 2.969 -2.054 1.00 94.12 93 ASP A N 1
ATOM 646 C CA . ASP A 1 93 ? 8.170 3.970 -0.990 1.00 94.12 93 ASP A CA 1
ATOM 647 C C . ASP A 1 93 ? 7.115 5.038 -1.321 1.00 94.12 93 ASP A C 1
ATOM 649 O O . ASP A 1 93 ? 6.270 5.356 -0.479 1.00 94.12 93 ASP A O 1
ATOM 653 N N . ILE A 1 94 ? 7.059 5.501 -2.575 1.00 93.06 94 ILE A N 1
ATOM 654 C CA . ILE A 1 94 ? 6.025 6.438 -3.041 1.00 93.06 94 ILE A CA 1
ATOM 655 C C . ILE A 1 94 ? 4.621 5.812 -2.954 1.00 93.06 94 ILE A C 1
ATOM 657 O O . ILE A 1 94 ? 3.672 6.468 -2.515 1.00 93.06 94 ILE A O 1
ATOM 661 N N . CYS A 1 95 ? 4.463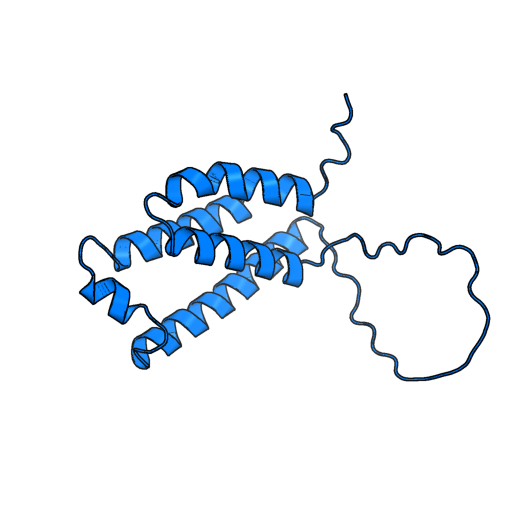 4.537 -3.329 1.00 93.06 95 CYS A N 1
ATOM 662 C CA . CYS A 1 95 ? 3.176 3.840 -3.223 1.00 93.06 95 CYS A CA 1
ATOM 663 C C . CYS A 1 95 ? 2.708 3.685 -1.768 1.00 93.06 95 CYS A C 1
ATOM 665 O O . CYS A 1 95 ? 1.517 3.830 -1.489 1.00 93.06 95 CYS A O 1
ATOM 667 N N . ILE A 1 96 ? 3.628 3.389 -0.846 1.00 93.88 96 ILE A N 1
ATOM 668 C CA . ILE A 1 96 ? 3.320 3.278 0.584 1.00 93.88 96 ILE A CA 1
ATOM 669 C C . ILE A 1 96 ? 2.917 4.643 1.139 1.00 93.88 96 ILE A C 1
ATOM 671 O O . ILE A 1 96 ? 1.888 4.739 1.805 1.00 93.88 96 ILE A O 1
ATOM 675 N N . ALA A 1 97 ? 3.665 5.699 0.811 1.00 94.25 97 ALA A N 1
ATOM 676 C CA . ALA A 1 97 ? 3.343 7.058 1.234 1.00 94.25 97 ALA A CA 1
ATOM 677 C C . ALA A 1 97 ? 1.945 7.497 0.761 1.00 94.25 97 ALA A C 1
ATOM 679 O O . ALA A 1 97 ? 1.194 8.088 1.537 1.00 94.25 97 ALA A O 1
ATOM 680 N N . LEU A 1 98 ? 1.564 7.156 -0.478 1.00 92.31 98 LEU A N 1
ATOM 681 C CA . LEU A 1 98 ? 0.217 7.407 -0.992 1.00 92.31 98 LEU A CA 1
ATOM 682 C C . LEU A 1 98 ? -0.850 6.726 -0.127 1.00 92.31 98 LEU A C 1
ATOM 684 O O . LEU A 1 98 ? -1.806 7.380 0.283 1.00 92.31 98 LEU A O 1
ATOM 688 N N . VAL A 1 99 ? -0.702 5.429 0.153 1.00 91.94 99 VAL A N 1
ATOM 689 C CA . VAL A 1 99 ? -1.713 4.678 0.910 1.00 91.94 99 VAL A CA 1
ATOM 690 C C . VAL A 1 99 ? -1.803 5.152 2.359 1.00 91.94 99 VAL A C 1
ATOM 692 O O . VAL A 1 99 ? -2.913 5.383 2.822 1.00 91.94 99 VAL A O 1
ATOM 695 N N . LEU A 1 100 ? -0.677 5.405 3.032 1.00 89.94 100 LEU A N 1
ATOM 696 C CA . LEU A 1 100 ? -0.673 5.989 4.381 1.00 89.94 100 LEU A CA 1
ATOM 697 C C . LEU A 1 100 ? -1.379 7.356 4.410 1.00 89.94 100 LEU A C 1
ATOM 699 O O . LEU A 1 100 ? -2.126 7.664 5.336 1.00 89.94 100 LEU A O 1
ATOM 703 N N . GLY A 1 101 ? -1.192 8.169 3.366 1.00 88.88 101 GLY A N 1
ATOM 704 C CA . GLY A 1 101 ? -1.935 9.415 3.196 1.00 88.88 101 GLY A CA 1
ATOM 705 C C . GLY A 1 101 ? -3.443 9.181 3.077 1.00 88.88 101 GLY A C 1
ATOM 706 O O . GLY A 1 101 ? -4.216 9.849 3.760 1.00 88.88 101 GLY A O 1
ATOM 707 N N . LEU A 1 102 ? -3.868 8.215 2.257 1.00 89.06 102 LEU A N 1
ATOM 708 C CA . LEU A 1 102 ? -5.283 7.870 2.078 1.00 89.06 102 LEU A CA 1
ATOM 709 C C . LEU A 1 102 ? -5.928 7.287 3.341 1.00 89.06 102 LEU A C 1
ATOM 711 O O . LEU A 1 102 ? -7.095 7.569 3.587 1.00 89.06 102 LEU A O 1
ATOM 715 N N . GLU A 1 103 ? -5.182 6.539 4.155 1.00 88.62 103 GLU A N 1
ATOM 716 C CA . GLU A 1 103 ? -5.639 6.046 5.463 1.00 88.62 103 GLU A CA 1
ATOM 717 C C . GLU A 1 103 ? -5.998 7.205 6.414 1.00 88.62 103 GLU A C 1
ATOM 719 O O . GLU A 1 103 ? -6.925 7.092 7.212 1.00 88.62 103 GLU A O 1
ATOM 724 N N . SER A 1 104 ? -5.306 8.346 6.305 1.00 84.75 104 SER A N 1
ATOM 725 C CA . SER A 1 104 ? -5.546 9.527 7.152 1.00 84.75 104 SER A CA 1
ATOM 726 C C . SER A 1 104 ? -6.725 10.408 6.713 1.00 84.75 104 SER A C 1
ATOM 728 O O . SER A 1 104 ? -7.075 11.365 7.410 1.00 84.75 104 SER A O 1
ATOM 730 N N . VAL A 1 105 ? -7.330 10.121 5.556 1.00 85.56 105 VAL A N 1
ATOM 731 C CA . VAL A 1 105 ? -8.357 10.962 4.930 1.00 85.56 105 VAL A CA 1
ATOM 732 C C . VAL A 1 105 ? -9.707 10.233 4.934 1.00 85.56 105 VAL A C 1
ATOM 734 O O . VAL A 1 105 ? -9.780 9.092 4.478 1.00 85.56 105 VAL A O 1
ATOM 737 N N . PRO A 1 106 ? -10.802 10.879 5.383 1.00 82.19 106 PRO A N 1
ATOM 738 C CA . PRO A 1 106 ? -12.142 10.308 5.266 1.00 82.19 106 PRO A CA 1
ATOM 739 C C . PRO A 1 106 ? -12.490 9.983 3.807 1.00 82.19 106 PRO A C 1
ATOM 741 O O . PRO A 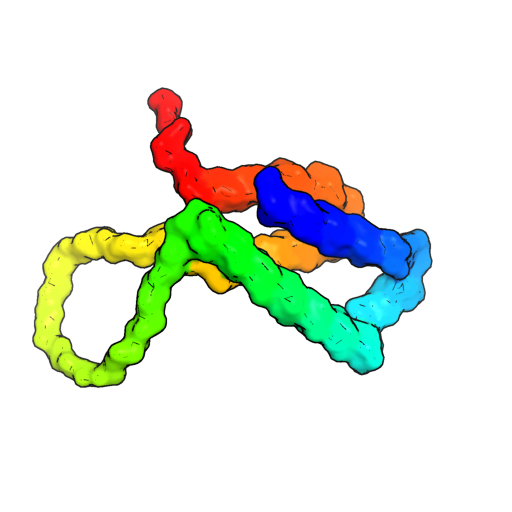1 106 ? -12.241 10.801 2.920 1.00 82.19 106 PRO A O 1
ATOM 744 N N . ASP A 1 107 ? -13.080 8.810 3.567 1.00 84.25 107 ASP A N 1
ATOM 745 C CA . ASP A 1 107 ? -13.440 8.308 2.231 1.00 84.25 107 ASP A CA 1
ATOM 746 C C . ASP A 1 107 ? -12.241 8.187 1.252 1.00 84.25 107 ASP A C 1
ATOM 748 O O . ASP A 1 107 ? -12.396 8.271 0.023 1.00 84.25 107 ASP A O 1
ATOM 752 N N . GLY A 1 108 ? -11.018 8.021 1.775 1.00 83.88 108 GLY A N 1
ATOM 753 C CA . GLY A 1 108 ? -9.780 7.929 0.992 1.00 83.88 108 GLY A CA 1
ATOM 754 C C . GLY A 1 108 ? -9.759 6.771 -0.016 1.00 83.88 108 GLY A C 1
ATOM 755 O O . GLY A 1 108 ? -9.128 6.872 -1.073 1.00 83.88 108 GLY A O 1
ATOM 756 N N . GLU A 1 109 ? -10.520 5.702 0.220 1.00 88.56 109 GLU A N 1
ATOM 757 C CA . GLU A 1 109 ? -10.665 4.572 -0.703 1.00 88.56 109 GLU A CA 1
ATOM 758 C C . GLU A 1 109 ? -11.240 4.979 -2.064 1.00 88.56 109 GLU A C 1
ATOM 760 O O . GLU A 1 109 ? -10.905 4.378 -3.090 1.00 88.56 109 GLU A O 1
ATOM 765 N N . ARG A 1 110 ? -12.031 6.059 -2.111 1.00 91.00 110 ARG A N 1
ATOM 766 C CA . ARG A 1 110 ? -12.555 6.616 -3.366 1.00 91.00 110 ARG A CA 1
ATOM 767 C C . ARG A 1 110 ? -11.456 7.218 -4.238 1.00 91.00 110 ARG A C 1
ATOM 769 O O . ARG A 1 110 ? -11.600 7.260 -5.462 1.00 91.00 110 ARG A O 1
ATOM 776 N N . LEU A 1 111 ? -10.371 7.681 -3.618 1.00 90.50 111 LEU A N 1
ATOM 777 C CA . LEU A 1 111 ? -9.226 8.300 -4.283 1.00 90.50 111 LEU A CA 1
ATOM 778 C C . LEU A 1 111 ? -8.136 7.287 -4.645 1.00 90.50 111 LEU A C 1
ATOM 780 O O . LEU A 1 111 ? -7.277 7.598 -5.470 1.00 90.50 111 LEU A O 1
ATOM 784 N N . LEU A 1 112 ? -8.190 6.071 -4.095 1.00 90.19 112 LEU A N 1
ATOM 785 C CA . LEU A 1 112 ? -7.168 5.055 -4.322 1.00 90.19 112 LEU A CA 1
ATOM 786 C C . LEU A 1 112 ? -7.003 4.728 -5.808 1.00 90.19 112 LEU A C 1
ATOM 788 O O . LEU A 1 112 ? -5.897 4.812 -6.335 1.00 90.19 112 LEU A O 1
ATOM 792 N N . ARG A 1 113 ? -8.094 4.389 -6.505 1.00 89.38 113 ARG A N 1
ATOM 793 C CA . ARG A 1 113 ? -8.030 4.071 -7.939 1.00 89.38 113 ARG A CA 1
ATOM 794 C C . ARG A 1 113 ? -7.439 5.228 -8.763 1.00 89.38 113 ARG A C 1
ATOM 796 O O . ARG A 1 113 ? -6.434 4.985 -9.427 1.00 89.38 113 ARG A O 1
ATOM 803 N N . PRO A 1 114 ? -8.001 6.456 -8.744 1.00 91.12 114 PRO A N 1
ATOM 804 C CA . PRO A 1 114 ? -7.455 7.545 -9.552 1.00 91.12 114 PRO A CA 1
ATOM 805 C C . PRO A 1 114 ? -6.026 7.934 -9.144 1.00 91.12 114 PRO A C 1
ATOM 807 O O . PRO A 1 114 ? -5.218 8.232 -10.020 1.00 91.12 114 PRO A O 1
ATOM 810 N N . GLY A 1 115 ? -5.686 7.884 -7.852 1.00 88.00 115 GLY A N 1
ATOM 811 C CA . GLY A 1 115 ? -4.340 8.189 -7.364 1.00 88.00 115 GLY A CA 1
ATOM 812 C C . GLY A 1 115 ? -3.296 7.168 -7.817 1.00 88.00 115 GLY A C 1
ATOM 813 O O . GLY A 1 115 ? -2.253 7.546 -8.345 1.00 88.00 115 GLY A O 1
ATOM 814 N N . VAL A 1 116 ? -3.589 5.872 -7.675 1.00 90.94 116 VAL A N 1
ATOM 815 C CA . VAL A 1 116 ? -2.682 4.793 -8.097 1.00 90.94 116 VAL A CA 1
ATOM 816 C C . VAL A 1 116 ? -2.539 4.748 -9.616 1.00 90.94 116 VAL A C 1
ATOM 818 O O . VAL A 1 116 ? -1.436 4.526 -10.107 1.00 90.94 116 VAL A O 1
ATOM 821 N N . ASP A 1 117 ? -3.617 4.961 -10.373 1.00 89.06 117 ASP A N 1
ATOM 822 C CA . ASP A 1 117 ? -3.543 4.955 -11.837 1.00 89.06 117 ASP A CA 1
ATOM 823 C C . ASP A 1 117 ? -2.694 6.139 -12.354 1.00 89.06 117 ASP A C 1
ATOM 825 O O . ASP A 1 117 ? -1.824 5.929 -13.200 1.00 89.06 117 ASP A O 1
ATOM 829 N N . ALA A 1 118 ? -2.859 7.346 -11.794 1.00 89.19 118 ALA A N 1
ATOM 830 C CA . ALA A 1 118 ? -2.016 8.502 -12.124 1.00 89.19 118 ALA A CA 1
ATOM 831 C C . ALA A 1 118 ? -0.545 8.283 -11.731 1.00 89.19 118 ALA A C 1
ATOM 833 O O . ALA A 1 118 ? 0.362 8.599 -12.502 1.00 89.19 118 ALA A O 1
ATOM 834 N N . LEU A 1 119 ? -0.306 7.698 -10.553 1.00 88.12 119 LEU A N 1
ATOM 835 C CA . LEU A 1 119 ? 1.038 7.386 -10.078 1.00 88.12 119 LEU A CA 1
ATOM 836 C C . LEU A 1 119 ? 1.732 6.363 -10.985 1.00 88.12 119 LEU A C 1
ATOM 838 O O . LEU A 1 119 ? 2.874 6.567 -11.384 1.00 88.12 119 LEU A O 1
ATOM 842 N N . LEU A 1 120 ? 1.047 5.275 -11.341 1.00 87.00 120 LEU A N 1
ATOM 843 C CA . LEU A 1 120 ? 1.604 4.244 -12.215 1.00 87.00 120 LEU A CA 1
ATOM 844 C C . LEU A 1 120 ? 1.870 4.767 -13.629 1.00 87.00 120 LEU A C 1
ATOM 846 O O . LEU A 1 120 ? 2.877 4.376 -14.213 1.00 87.00 120 LEU A O 1
ATOM 850 N N . ALA A 1 121 ? 1.016 5.651 -14.154 1.00 86.69 121 ALA A N 1
ATOM 851 C CA . ALA A 1 121 ? 1.261 6.326 -15.429 1.00 86.69 121 ALA A CA 1
ATOM 852 C C . ALA A 1 121 ? 2.531 7.197 -15.375 1.00 86.69 121 ALA A C 1
ATOM 854 O O . ALA A 1 121 ? 3.325 7.191 -16.312 1.00 86.69 121 ALA A O 1
ATOM 855 N N . GLY A 1 122 ? 2.773 7.891 -14.258 1.00 83.50 122 GLY A N 1
ATOM 856 C CA . GLY A 1 122 ? 4.003 8.660 -14.050 1.00 83.50 122 GLY A CA 1
ATOM 857 C C . GLY A 1 122 ? 5.254 7.788 -13.885 1.00 83.50 122 GLY A C 1
ATOM 858 O O . GLY A 1 122 ? 6.271 8.054 -14.517 1.00 83.50 122 GLY A O 1
ATOM 859 N N . LEU A 1 123 ? 5.179 6.731 -13.069 1.00 82.56 123 LEU A N 1
ATOM 860 C CA . LEU A 1 123 ? 6.328 5.885 -12.711 1.00 82.56 123 LEU A CA 1
ATOM 861 C C . LEU A 1 123 ? 6.766 4.932 -13.826 1.00 82.56 123 LEU A C 1
ATOM 863 O O . LEU A 1 123 ? 7.956 4.701 -14.007 1.00 82.56 123 LEU A O 1
ATOM 867 N N . LEU A 1 124 ? 5.817 4.345 -14.556 1.00 77.44 124 LEU A N 1
ATOM 868 C CA . LEU A 1 124 ? 6.114 3.393 -15.635 1.00 77.44 124 LEU A CA 1
ATOM 869 C C . LEU A 1 124 ? 6.264 4.080 -16.996 1.00 77.44 124 LEU A C 1
ATOM 871 O O . LEU A 1 124 ? 6.559 3.412 -17.986 1.00 77.44 124 LEU A O 1
ATOM 875 N N . GLY A 1 125 ? 6.087 5.401 -17.024 1.00 71.12 125 GLY A N 1
ATOM 876 C CA . GLY A 1 125 ? 6.174 6.220 -18.215 1.00 71.12 125 GLY A CA 1
ATOM 877 C C . GLY A 1 125 ? 4.975 6.036 -19.138 1.00 71.12 125 GLY A C 1
ATOM 878 O O . GLY A 1 125 ? 4.975 5.177 -20.014 1.00 71.12 125 GLY A O 1
ATOM 879 N N . ASP A 1 126 ? 4.019 6.955 -19.058 1.00 53.62 126 ASP A N 1
ATOM 880 C CA . ASP A 1 126 ? 3.290 7.404 -20.242 1.00 53.62 126 ASP A CA 1
ATOM 881 C C . ASP A 1 126 ? 4.236 8.281 -21.081 1.00 53.62 126 ASP A C 1
ATOM 883 O O . ASP A 1 126 ? 4.147 9.508 -21.138 1.00 53.62 126 ASP A O 1
ATOM 887 N N . ALA A 1 127 ? 5.169 7.634 -21.781 1.00 45.19 127 ALA A N 1
ATOM 888 C CA . ALA A 1 127 ? 5.830 8.224 -22.940 1.00 45.19 127 ALA A CA 1
ATOM 889 C C . ALA A 1 127 ? 4.822 8.283 -24.107 1.00 45.19 127 ALA A C 1
ATOM 891 O O . ALA A 1 127 ? 4.982 7.602 -25.118 1.00 45.19 127 ALA A O 1
ATOM 892 N N . GLY A 1 128 ? 3.719 9.019 -23.940 1.00 40.78 128 GLY A N 1
ATOM 893 C CA . GLY A 1 128 ? 2.596 8.913 -24.870 1.00 40.78 128 GLY A CA 1
ATOM 894 C C . GLY A 1 128 ? 1.357 9.741 -24.554 1.00 40.78 128 GLY A C 1
ATOM 895 O O . GLY A 1 128 ? 0.263 9.311 -24.896 1.00 40.78 128 GLY A O 1
ATOM 896 N N . ALA A 1 129 ? 1.489 10.918 -23.943 1.00 41.72 129 ALA A N 1
ATOM 897 C CA . ALA A 1 129 ? 0.395 11.888 -23.918 1.00 41.72 129 ALA A CA 1
ATOM 898 C C . ALA A 1 129 ? 0.927 13.320 -24.076 1.00 41.72 129 ALA A C 1
ATOM 900 O O . ALA A 1 129 ? 1.018 14.087 -23.121 1.00 41.72 129 ALA A O 1
ATOM 901 N N . ALA A 1 130 ? 1.271 13.675 -25.314 1.00 31.70 130 ALA A N 1
ATOM 902 C CA . ALA A 1 130 ? 1.166 15.052 -25.791 1.00 31.70 130 ALA A CA 1
ATOM 903 C C . ALA A 1 130 ? -0.024 15.120 -26.774 1.00 31.70 130 ALA A C 1
ATOM 905 O O . ALA A 1 130 ? -0.220 14.149 -27.511 1.00 31.70 130 ALA A O 1
ATOM 906 N N . PRO A 1 131 ? -0.833 16.197 -26.755 1.00 41.44 131 PRO A N 1
ATOM 907 C CA . PRO A 1 131 ? -1.947 16.393 -27.687 1.00 41.44 131 PRO A CA 1
ATOM 908 C C . PRO A 1 131 ? -1.497 16.583 -29.142 1.00 41.44 131 PRO A C 1
ATOM 910 O O . PRO A 1 131 ? -0.370 17.087 -29.361 1.00 41.44 131 PRO A O 1
#

Mean predicted aligned error: 11.5 Å

Secondary structure (DSSP, 8-state):
-HHHHHHHHHHHHHHHHHTT-HHHHHHHSTTSHHHHHHHHHHHHHHHHHHHHHHHHTT-PPPP-------------S----STTS--HHHHHHHHHHHHHHHHTSTTTHHHHHHHHHHHHHHHTT-TT---

pLDDT: mean 75.48, std 19.56, range [31.7, 96.81]

Sequence (131 aa):
TRVRGVLEAKLGLVLELAGDSPHTAELLDEKARLFGDICHGFTADLRTLLIGVFAGAGLRGADPAEGEADEAGPAGPGAVDPAGAVDPAEAADICIALVLGLESVPDGERLLRPGVDALLAGLLGDAGAAP

Foldseek 3Di:
DVLLVLLLVVLVVLCVQCDPDVVSVVCCDLVVPVNVVVNVVVLVVQLVVQLVVVVVVPLADDDPPDDDDDDDDDDDDDPPPPVQQQHSSSLSVVSSVLSVVLSVDVVSSVVSVVVVVVSCCSNVDPPDDDD

Solvent-accessible surface area (backbone atoms only — not comparable to full-atom values): 7882 Å² total; per-residue (Å²): 107,74,67,52,56,53,54,52,51,53,53,50,50,51,53,62,64,25,57,95,43,72,72,43,42,56,43,63,32,66,87,34,58,77,38,17,54,50,51,50,52,52,50,53,53,49,40,54,51,38,24,54,53,34,44,74,71,65,37,69,48,75,74,82,85,83,77,86,89,89,89,89,82,84,88,66,86,72,72,80,64,79,83,77,61,65,24,19,61,58,52,23,52,53,53,49,53,52,49,57,52,32,74,75,36,89,75,24,75,76,47,44,62,64,51,50,54,54,48,49,40,64,73,74,53,63,88,76,79,78,136